Protein AF-A0A7S2GYP9-F1 (afdb_monomer_lite)

Structure (mmCIF, N/CA/C/O backbone):
data_AF-A0A7S2GYP9-F1
#
_entry.id   AF-A0A7S2GYP9-F1
#
loop_
_atom_site.group_PDB
_atom_site.id
_atom_site.type_symbol
_atom_site.label_atom_id
_atom_site.label_alt_id
_atom_site.label_comp_id
_atom_site.label_asym_id
_atom_site.label_entity_id
_atom_site.label_seq_id
_atom_site.pdbx_PDB_ins_code
_atom_site.Cartn_x
_atom_site.Cartn_y
_atom_site.Cartn_z
_atom_site.occupancy
_atom_site.B_iso_or_equiv
_atom_site.auth_seq_id
_atom_site.auth_comp_id
_atom_site.auth_asym_id
_atom_site.auth_atom_id
_atom_site.pdbx_PDB_model_num
ATOM 1 N N . THR A 1 1 ? -7.518 2.613 -0.119 1.00 50.09 1 THR A N 1
ATOM 2 C CA . THR A 1 1 ? -8.478 3.729 0.003 1.00 50.09 1 THR A CA 1
ATOM 3 C C . THR A 1 1 ? -9.705 3.260 0.750 1.00 50.09 1 THR A C 1
ATOM 5 O O . THR A 1 1 ? -10.282 2.252 0.364 1.00 50.09 1 THR A O 1
ATOM 8 N N . LEU A 1 2 ? -10.066 3.912 1.852 1.00 51.06 2 LEU A N 1
ATOM 9 C CA . LEU A 1 2 ? -11.283 3.599 2.607 1.00 51.06 2 LEU A CA 1
ATOM 10 C C . LEU A 1 2 ? -12.519 4.033 1.807 1.00 51.06 2 LEU A C 1
ATOM 12 O O . LEU A 1 2 ? -12.669 5.208 1.476 1.00 51.06 2 LEU A O 1
ATOM 16 N N . LEU A 1 3 ? -13.430 3.104 1.506 1.00 52.44 3 LEU A N 1
ATOM 17 C CA . LEU A 1 3 ? -14.741 3.470 0.967 1.00 52.44 3 LEU A CA 1
ATOM 18 C C . LEU A 1 3 ? -15.601 3.990 2.122 1.00 52.44 3 LEU A C 1
ATOM 20 O O . LEU A 1 3 ? -16.222 3.229 2.867 1.00 52.44 3 LEU A O 1
ATOM 24 N N . ARG A 1 4 ? -15.606 5.312 2.298 1.00 53.34 4 ARG A N 1
ATOM 25 C CA . ARG A 1 4 ? -16.465 5.989 3.268 1.00 53.34 4 ARG A CA 1
ATOM 26 C C . ARG A 1 4 ? -17.870 6.117 2.677 1.00 53.34 4 ARG A C 1
ATOM 28 O O . ARG A 1 4 ? -18.078 6.821 1.694 1.00 53.34 4 ARG A O 1
ATOM 35 N N . ARG A 1 5 ? -18.849 5.433 3.272 1.00 46.84 5 ARG A N 1
ATOM 36 C CA . ARG A 1 5 ? -20.265 5.617 2.931 1.00 46.84 5 ARG A CA 1
ATOM 37 C C . ARG A 1 5 ? -20.735 6.927 3.579 1.00 46.84 5 ARG A C 1
ATOM 39 O O . ARG A 1 5 ? -20.653 7.073 4.795 1.00 46.84 5 ARG A O 1
ATOM 46 N N . ASN A 1 6 ? -21.175 7.896 2.777 1.00 40.41 6 ASN A N 1
ATOM 47 C CA . ASN A 1 6 ? -21.751 9.143 3.284 1.00 40.41 6 ASN A CA 1
ATOM 48 C C . ASN A 1 6 ? -23.120 8.850 3.920 1.00 40.41 6 ASN A C 1
ATOM 50 O O . ASN A 1 6 ? -24.067 8.526 3.209 1.00 40.41 6 ASN A O 1
ATOM 54 N N . GLY A 1 7 ? -23.212 8.945 5.249 1.00 38.28 7 GLY A N 1
ATOM 55 C CA . GLY A 1 7 ? -24.475 8.896 5.993 1.00 38.28 7 GLY A CA 1
ATOM 56 C C . GLY A 1 7 ? -24.362 8.190 7.347 1.00 38.28 7 GLY A C 1
ATOM 57 O O . GLY A 1 7 ? -24.370 6.967 7.397 1.00 38.28 7 GLY A O 1
ATOM 58 N N . GLY A 1 8 ? -24.307 8.975 8.430 1.00 40.41 8 GLY A N 1
ATOM 59 C CA . GLY A 1 8 ? -24.606 8.541 9.802 1.00 40.41 8 GLY A CA 1
ATOM 60 C C . GLY A 1 8 ? -23.506 7.779 10.555 1.00 40.41 8 GLY A C 1
ATOM 61 O O . GLY A 1 8 ? -23.376 6.570 10.424 1.00 40.41 8 GLY A O 1
ATOM 62 N N . GLY A 1 9 ? -22.769 8.485 11.420 1.00 41.69 9 GLY A N 1
ATOM 63 C CA . GLY A 1 9 ? -22.236 7.971 12.697 1.00 41.69 9 GLY A CA 1
ATOM 64 C C . GLY A 1 9 ? -21.221 6.816 12.724 1.00 41.69 9 GLY A C 1
ATOM 65 O O . GLY A 1 9 ? -20.784 6.456 13.811 1.00 41.69 9 GLY A O 1
ATOM 66 N N . GLY A 1 10 ? -20.815 6.232 11.596 1.00 42.19 10 GLY A N 1
ATOM 67 C CA . GLY A 1 10 ? -19.829 5.148 11.567 1.00 42.19 10 GLY A CA 1
ATOM 68 C C . GLY A 1 10 ? -18.789 5.364 10.478 1.00 42.19 10 GLY A C 1
ATOM 69 O O . GLY A 1 10 ? -19.139 5.453 9.302 1.00 42.19 10 GLY A O 1
ATOM 70 N N . GLY A 1 11 ? -17.510 5.436 10.854 1.00 55.75 11 GLY A N 1
ATOM 71 C CA . GLY A 1 11 ? -16.396 5.397 9.904 1.00 55.75 11 GLY A CA 1
ATOM 72 C C . GLY A 1 11 ? -16.516 4.206 8.944 1.00 55.75 11 GLY A C 1
ATOM 73 O O . GLY A 1 11 ? -17.102 3.173 9.284 1.00 55.75 11 GLY A O 1
ATOM 74 N N . GLY A 1 12 ? -16.004 4.360 7.717 1.00 65.94 12 GLY A N 1
ATOM 75 C CA . GLY A 1 12 ? -16.071 3.315 6.693 1.00 65.94 12 GLY A CA 1
ATOM 76 C C . GLY A 1 12 ? -15.514 1.992 7.224 1.00 65.94 12 GLY A C 1
ATOM 77 O O . GLY A 1 12 ? -14.367 1.927 7.645 1.00 65.94 12 GLY A O 1
ATOM 78 N N . ARG A 1 13 ? -16.327 0.929 7.218 1.00 81.81 13 ARG A N 1
ATOM 79 C CA . ARG A 1 13 ? -15.943 -0.413 7.708 1.00 81.81 13 ARG A CA 1
ATOM 80 C C . ARG A 1 13 ? -15.234 -1.264 6.647 1.00 81.81 13 ARG A C 1
ATOM 82 O O . ARG A 1 13 ? -15.089 -2.468 6.823 1.00 81.81 13 ARG A O 1
ATOM 89 N N . VAL A 1 14 ? -14.849 -0.656 5.527 1.00 90.06 14 VAL A N 1
ATOM 90 C CA . VAL A 1 14 ? -14.274 -1.339 4.365 1.00 90.06 14 VAL A CA 1
ATOM 91 C C . VAL A 1 14 ? -12.908 -0.745 4.061 1.00 90.06 14 VAL A C 1
ATOM 93 O O . VAL A 1 14 ? -12.792 0.450 3.790 1.00 90.06 14 VAL A O 1
ATOM 96 N N . PHE A 1 15 ? -11.892 -1.602 4.054 1.00 92.75 15 PHE A N 1
ATOM 97 C CA . PHE A 1 15 ? -10.504 -1.244 3.791 1.00 92.75 15 PHE A CA 1
ATOM 98 C C . PHE A 1 15 ? -10.043 -1.917 2.499 1.00 92.75 15 PHE A C 1
ATOM 100 O O . PHE A 1 15 ? -10.291 -3.102 2.291 1.00 92.75 15 PHE A O 1
ATOM 107 N N . LEU A 1 16 ? -9.363 -1.158 1.640 1.00 94.62 16 LEU A N 1
ATOM 108 C CA . LEU A 1 16 ? -8.706 -1.682 0.442 1.00 94.62 16 LEU A CA 1
ATOM 109 C C . LEU A 1 16 ? -7.201 -1.795 0.698 1.00 94.62 16 LEU A C 1
ATOM 111 O O . LEU A 1 16 ? -6.611 -0.858 1.246 1.00 94.62 16 LEU A O 1
ATOM 115 N N . ALA A 1 17 ? -6.598 -2.895 0.254 1.00 95.81 17 ALA A N 1
ATOM 116 C CA . ALA A 1 17 ? -5.170 -3.202 0.352 1.00 95.81 17 ALA A CA 1
ATOM 117 C C . ALA A 1 17 ? -4.678 -3.874 -0.942 1.00 95.81 17 ALA A C 1
ATOM 119 O O . ALA A 1 17 ? -5.483 -4.459 -1.673 1.00 95.81 17 ALA A O 1
ATOM 120 N N . GLY A 1 18 ? -3.371 -3.798 -1.216 1.00 95.56 18 GLY A N 1
ATOM 121 C CA . GLY A 1 18 ? -2.775 -4.403 -2.415 1.00 95.56 18 GLY A CA 1
ATOM 122 C C . GLY A 1 18 ? -3.335 -3.821 -3.717 1.00 95.56 18 GLY A C 1
ATOM 123 O O . GLY A 1 18 ? -3.672 -2.639 -3.767 1.00 95.56 18 GLY A O 1
ATOM 124 N N . ASP A 1 19 ? -3.501 -4.662 -4.740 1.00 95.12 19 ASP A N 1
ATOM 125 C CA . ASP A 1 19 ? -3.934 -4.250 -6.088 1.00 95.12 19 ASP A CA 1
ATOM 126 C C . ASP A 1 19 ? -5.296 -3.536 -6.127 1.00 95.12 19 ASP A C 1
ATOM 128 O O . ASP A 1 19 ? -5.566 -2.720 -7.011 1.00 95.12 19 ASP A O 1
ATOM 132 N N . ALA A 1 20 ? -6.159 -3.801 -5.140 1.00 94.50 20 ALA A N 1
ATOM 133 C CA .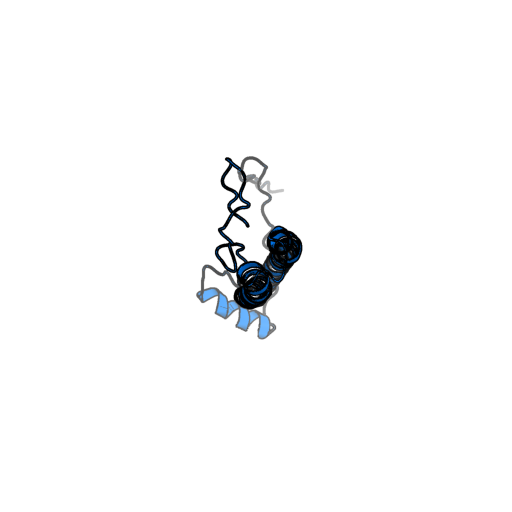 ALA A 1 20 ? -7.431 -3.101 -4.986 1.00 94.50 20 ALA A CA 1
ATOM 134 C C . ALA A 1 20 ? -7.258 -1.638 -4.532 1.00 94.50 20 ALA A C 1
ATOM 136 O O . ALA A 1 20 ? -8.166 -0.824 -4.693 1.00 94.50 20 ALA A O 1
ATOM 137 N N . ALA A 1 21 ? -6.117 -1.300 -3.928 1.00 93.44 21 ALA A N 1
ATOM 138 C CA . ALA A 1 21 ? -5.801 0.033 -3.430 1.00 93.44 21 ALA A CA 1
ATOM 139 C C . ALA A 1 21 ? -4.824 0.802 -4.329 1.00 93.44 21 ALA A C 1
ATOM 141 O O . ALA A 1 21 ? -4.902 2.029 -4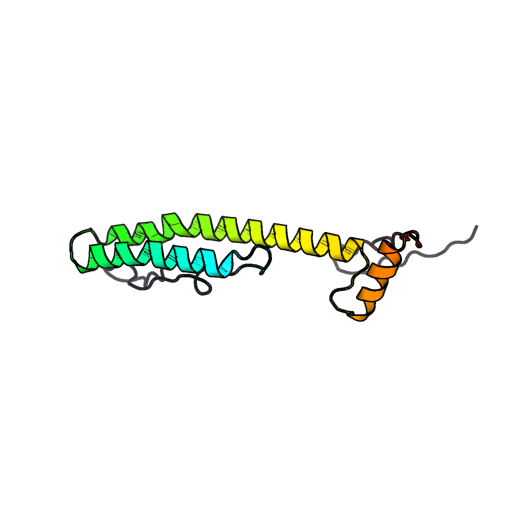.380 1.00 93.44 21 ALA A O 1
ATOM 142 N N . HIS A 1 22 ? -3.909 0.116 -5.014 1.00 93.44 22 HIS A N 1
ATOM 143 C CA . HIS A 1 22 ? -2.869 0.725 -5.845 1.00 93.44 22 HIS A CA 1
ATOM 144 C C . HIS A 1 22 ? -2.388 -0.256 -6.915 1.00 93.44 22 HIS A C 1
ATOM 146 O O . HIS A 1 22 ? -2.482 -1.460 -6.744 1.00 93.44 22 HIS A O 1
ATOM 152 N N . ARG A 1 23 ? -1.899 0.252 -8.050 1.00 92.06 23 ARG A N 1
ATOM 153 C CA . ARG A 1 23 ? -1.361 -0.572 -9.143 1.00 92.06 23 ARG A CA 1
ATOM 154 C C . ARG A 1 23 ? -0.060 0.031 -9.638 1.00 92.06 23 ARG A C 1
ATOM 156 O O . ARG A 1 23 ? 0.026 1.248 -9.795 1.00 92.06 23 ARG A O 1
ATOM 163 N N . PHE A 1 24 ? 0.916 -0.821 -9.929 1.00 89.38 24 PHE A N 1
ATOM 164 C CA . PHE A 1 24 ? 2.246 -0.406 -10.366 1.00 89.38 24 PHE A CA 1
ATOM 165 C C . PHE A 1 24 ? 2.644 -1.107 -11.669 1.00 89.38 24 PHE A C 1
ATOM 167 O O . PHE A 1 24 ? 2.243 -2.251 -11.896 1.00 89.38 24 PHE A O 1
ATOM 174 N N . PRO A 1 25 ? 3.495 -0.483 -12.498 1.00 86.62 25 PRO A N 1
ATOM 175 C CA . PRO A 1 25 ? 4.328 -1.221 -13.441 1.00 86.62 25 PRO A CA 1
ATOM 176 C C . PRO A 1 25 ? 5.152 -2.303 -12.711 1.00 86.62 25 PRO A C 1
ATOM 178 O O . PRO A 1 25 ? 5.559 -2.088 -11.569 1.00 86.62 25 PRO A O 1
ATOM 181 N N . PRO A 1 26 ? 5.453 -3.455 -13.340 1.00 82.44 26 PRO A N 1
ATOM 182 C CA . PRO A 1 26 ? 6.128 -4.571 -12.665 1.00 82.44 26 PRO A CA 1
ATOM 183 C C . PRO A 1 26 ? 7.599 -4.283 -12.303 1.00 82.44 26 PRO A C 1
ATOM 185 O O . PRO A 1 26 ? 8.211 -5.026 -11.532 1.00 82.44 26 PRO A O 1
ATOM 188 N N . ALA A 1 27 ? 8.184 -3.211 -12.850 1.00 84.06 27 ALA A N 1
ATOM 189 C CA . ALA A 1 27 ? 9.589 -2.868 -12.674 1.00 84.06 27 ALA A CA 1
ATOM 190 C C . ALA A 1 27 ? 9.913 -2.487 -11.216 1.00 84.06 27 ALA A C 1
ATOM 192 O O . ALA A 1 27 ? 9.519 -1.431 -10.724 1.00 84.06 27 ALA A O 1
ATOM 193 N N . GLY A 1 28 ? 10.680 -3.346 -10.537 1.00 80.25 28 GLY A N 1
ATOM 194 C CA . GLY A 1 28 ? 11.112 -3.158 -9.146 1.00 80.25 28 GLY A CA 1
ATOM 195 C C . GLY A 1 28 ? 10.418 -4.064 -8.123 1.00 80.25 28 GLY A C 1
ATOM 196 O O . GLY A 1 28 ? 10.767 -4.007 -6.949 1.00 80.25 28 GLY A O 1
ATOM 197 N N . GLY A 1 29 ? 9.461 -4.910 -8.533 1.00 87.62 29 GLY A N 1
ATOM 198 C CA . GLY A 1 29 ? 8.868 -5.923 -7.645 1.00 87.62 29 GLY A CA 1
ATOM 199 C C . GLY A 1 29 ? 8.096 -5.347 -6.448 1.00 87.62 29 GLY A C 1
ATOM 200 O O . GLY A 1 29 ? 8.011 -5.979 -5.395 1.00 87.62 29 GLY A O 1
ATOM 201 N N . LEU A 1 30 ? 7.549 -4.134 -6.580 1.00 91.50 30 LEU A N 1
ATOM 202 C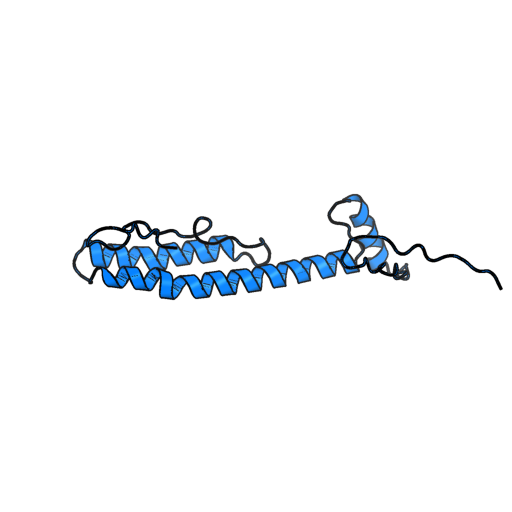 CA . LEU A 1 30 ? 6.954 -3.399 -5.459 1.00 91.50 30 LEU A CA 1
ATOM 203 C C . LEU A 1 30 ? 5.496 -3.790 -5.163 1.00 91.50 30 LEU A C 1
ATOM 205 O O . LEU A 1 30 ? 5.052 -3.598 -4.034 1.00 91.50 30 LEU A O 1
ATOM 209 N N . GLY A 1 31 ? 4.770 -4.392 -6.114 1.00 91.75 31 GLY A N 1
ATOM 210 C CA . GLY A 1 31 ? 3.354 -4.791 -5.977 1.00 91.75 31 GLY A CA 1
ATOM 211 C C . GLY A 1 31 ? 3.064 -5.657 -4.758 1.00 91.75 31 GLY A C 1
ATOM 212 O O . GLY A 1 31 ? 2.491 -5.194 -3.769 1.00 91.75 31 GLY A O 1
ATOM 213 N N . MET A 1 32 ? 3.524 -6.909 -4.810 1.00 94.19 32 MET A N 1
ATOM 214 C CA . MET A 1 32 ? 3.294 -7.896 -3.753 1.00 94.19 32 MET A CA 1
ATOM 215 C C . MET A 1 32 ? 3.819 -7.419 -2.393 1.00 94.19 32 MET A C 1
ATOM 217 O O . MET A 1 32 ? 3.120 -7.523 -1.387 1.00 94.19 32 MET A O 1
ATOM 221 N N . ASN A 1 33 ? 5.021 -6.836 -2.365 1.00 94.94 33 ASN A N 1
ATOM 222 C CA . ASN A 1 33 ? 5.639 -6.347 -1.133 1.00 94.94 33 ASN A CA 1
ATOM 223 C C . ASN A 1 33 ? 4.821 -5.223 -0.482 1.00 94.94 33 ASN A C 1
ATOM 225 O O . ASN A 1 33 ? 4.620 -5.232 0.733 1.00 94.94 33 ASN A O 1
ATOM 229 N N . THR A 1 34 ? 4.301 -4.282 -1.277 1.00 96.69 34 THR A N 1
ATOM 230 C CA . THR A 1 34 ? 3.442 -3.205 -0.760 1.00 96.69 34 THR A CA 1
ATOM 231 C C . THR A 1 34 ? 2.130 -3.770 -0.223 1.00 96.69 34 THR A C 1
ATOM 233 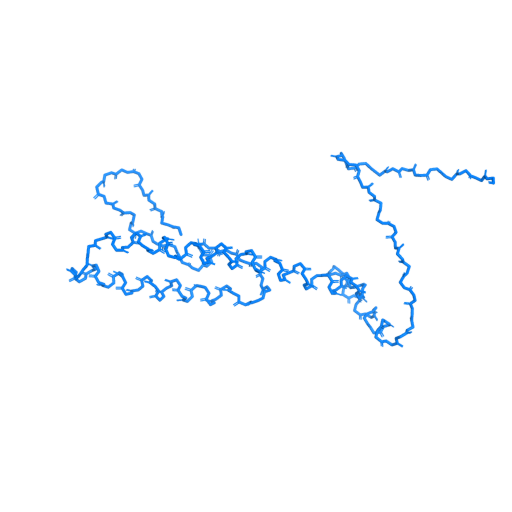O O . THR A 1 34 ? 1.717 -3.392 0.870 1.00 96.69 34 THR A O 1
ATOM 236 N N . GLY A 1 35 ? 1.514 -4.722 -0.934 1.00 96.25 35 GLY A N 1
ATOM 237 C CA . GLY A 1 35 ? 0.282 -5.378 -0.489 1.00 96.25 35 GLY A CA 1
ATOM 238 C C . GLY A 1 35 ? 0.437 -6.155 0.825 1.00 96.25 35 GLY A C 1
ATOM 239 O O . GLY A 1 35 ? -0.406 -6.030 1.712 1.00 96.25 35 GLY A O 1
ATOM 240 N N . ILE A 1 36 ? 1.536 -6.899 1.003 1.00 98.00 36 ILE A N 1
ATOM 241 C CA . ILE A 1 36 ? 1.837 -7.600 2.266 1.00 98.00 36 ILE A CA 1
ATOM 242 C C . ILE A 1 36 ? 1.975 -6.598 3.418 1.00 98.00 36 ILE A C 1
ATOM 244 O O . ILE A 1 36 ? 1.422 -6.808 4.498 1.00 98.00 36 ILE A O 1
ATOM 248 N N . GLN A 1 37 ? 2.676 -5.486 3.194 1.00 98.19 37 GLN A N 1
ATOM 249 C CA . GLN A 1 37 ? 2.839 -4.445 4.208 1.00 98.19 37 GLN A CA 1
ATOM 250 C C . GLN A 1 37 ? 1.523 -3.732 4.546 1.00 98.19 37 GLN A C 1
ATOM 252 O O . GLN A 1 37 ? 1.318 -3.365 5.703 1.00 98.19 37 GLN A O 1
ATOM 257 N N . ASP A 1 38 ? 0.624 -3.552 3.575 1.00 98.19 38 ASP A N 1
ATOM 258 C CA . ASP A 1 38 ? -0.717 -3.020 3.830 1.00 98.19 38 ASP A CA 1
ATOM 259 C C . ASP A 1 38 ? -1.503 -3.946 4.761 1.00 98.19 38 ASP A C 1
ATOM 261 O O . ASP A 1 38 ? -2.032 -3.496 5.778 1.00 98.19 38 ASP A O 1
ATOM 265 N N . ALA A 1 39 ? -1.529 -5.247 4.448 1.00 98.12 39 ALA A N 1
ATOM 266 C CA . ALA A 1 39 ? -2.205 -6.250 5.264 1.00 98.12 39 ALA A CA 1
ATOM 267 C C . ALA A 1 39 ? -1.608 -6.316 6.676 1.00 98.12 39 ALA A C 1
ATOM 269 O O . ALA A 1 39 ? -2.345 -6.302 7.661 1.00 98.12 39 ALA A O 1
ATOM 270 N N . HIS A 1 40 ? -0.278 -6.313 6.783 1.00 98.50 40 HIS A N 1
ATOM 271 C CA . HIS A 1 40 ? 0.422 -6.314 8.063 1.00 98.50 40 HIS A CA 1
ATOM 272 C C . HIS A 1 40 ? 0.099 -5.064 8.901 1.00 98.50 40 HIS A C 1
ATOM 274 O O . HIS A 1 40 ? -0.176 -5.181 10.093 1.00 98.50 40 HIS A O 1
ATOM 280 N N . ASN A 1 41 ? 0.080 -3.871 8.292 1.00 98.44 41 ASN A N 1
ATOM 281 C CA . ASN A 1 41 ? -0.275 -2.626 8.981 1.00 98.44 41 ASN A CA 1
ATOM 282 C C . ASN A 1 41 ? -1.732 -2.629 9.469 1.00 98.44 41 ASN A C 1
ATOM 284 O O . ASN A 1 41 ? -2.010 -2.149 10.565 1.00 98.44 41 ASN A O 1
ATOM 288 N N . LEU A 1 42 ? -2.655 -3.170 8.673 1.00 97.50 42 LEU A N 1
ATOM 289 C CA . LEU A 1 42 ? -4.078 -3.158 8.989 1.00 97.50 42 LEU A CA 1
ATOM 290 C C . LEU A 1 42 ? -4.473 -4.227 10.023 1.00 97.50 42 LEU A C 1
ATOM 292 O O . LEU A 1 42 ? -5.311 -3.958 10.884 1.00 97.50 42 LEU A O 1
ATOM 296 N N . ALA A 1 43 ? -3.874 -5.422 9.962 1.00 98.19 43 ALA A N 1
ATOM 297 C CA . ALA A 1 43 ? -4.278 -6.578 10.764 1.00 98.19 43 ALA A CA 1
ATOM 298 C C . ALA A 1 43 ? -4.251 -6.302 12.275 1.00 98.19 43 ALA A C 1
ATOM 300 O O . ALA A 1 43 ? -5.228 -6.576 12.973 1.00 98.19 43 ALA A O 1
ATOM 301 N N . TRP A 1 44 ? -3.165 -5.714 12.783 1.00 98.44 44 TRP A N 1
ATOM 302 C CA . TRP A 1 44 ? -3.043 -5.433 14.216 1.00 98.44 44 TRP A CA 1
ATOM 303 C C . TRP A 1 44 ? -3.978 -4.305 14.673 1.00 98.44 44 TRP A C 1
ATOM 305 O O . TRP A 1 44 ? -4.505 -4.358 15.781 1.00 98.44 44 TRP A O 1
ATOM 315 N N . LYS A 1 45 ? -4.238 -3.303 13.820 1.00 97.81 45 LYS A N 1
ATOM 316 C CA . LYS A 1 45 ? -5.158 -2.200 14.141 1.00 97.81 45 LYS A CA 1
ATOM 317 C C . LYS A 1 45 ? -6.593 -2.698 14.243 1.00 97.81 45 LYS A C 1
ATOM 319 O O . LYS A 1 45 ? -7.307 -2.333 15.174 1.00 97.81 45 LYS A O 1
ATOM 324 N N . LEU A 1 46 ? -7.001 -3.558 13.306 1.00 96.81 46 LEU A N 1
ATOM 325 C CA . LEU A 1 46 ? -8.307 -4.214 13.344 1.00 96.81 46 LEU A CA 1
ATOM 326 C C . LEU A 1 46 ? -8.464 -5.034 14.617 1.00 96.81 46 LEU A C 1
ATOM 328 O O . LEU A 1 46 ? -9.469 -4.900 15.306 1.00 96.81 46 LEU A O 1
ATOM 332 N N . GLU A 1 47 ? -7.465 -5.844 14.955 1.00 98.06 47 GLU A N 1
ATOM 333 C CA . GLU A 1 47 ? -7.487 -6.647 16.172 1.00 98.06 47 GLU A CA 1
ATOM 334 C C . GLU A 1 47 ? -7.616 -5.772 17.432 1.00 98.06 47 GLU A C 1
ATOM 336 O O . GLU A 1 47 ? -8.477 -6.040 18.273 1.00 98.06 47 GLU A O 1
ATOM 341 N N . ALA A 1 48 ? -6.833 -4.695 17.537 1.00 97.88 48 ALA A N 1
ATOM 342 C CA . ALA A 1 48 ? -6.859 -3.802 18.691 1.00 97.88 48 ALA A CA 1
ATOM 343 C C . ALA A 1 48 ? -8.233 -3.138 18.876 1.00 97.88 48 ALA A C 1
ATOM 345 O O . ALA A 1 48 ? -8.738 -3.066 19.998 1.00 97.88 48 ALA A O 1
ATOM 346 N N . VAL A 1 49 ? -8.868 -2.708 17.781 1.00 96.31 49 VAL A N 1
ATOM 347 C CA . VAL A 1 49 ? -10.210 -2.109 17.808 1.00 96.31 49 VAL A CA 1
ATOM 348 C C . VAL A 1 49 ? -11.291 -3.149 18.105 1.00 96.31 49 VAL A C 1
ATOM 350 O O . VAL A 1 49 ? -12.152 -2.906 18.948 1.00 96.31 49 VAL A O 1
ATOM 353 N N . LEU A 1 50 ? -11.241 -4.329 17.480 1.00 96.00 50 LEU A N 1
ATOM 354 C CA . LEU A 1 50 ? -12.225 -5.397 17.699 1.00 96.00 50 LEU A CA 1
ATOM 355 C C . LEU A 1 50 ? -12.207 -5.932 19.137 1.00 96.00 50 LEU A C 1
ATOM 357 O O . LEU A 1 50 ? -13.252 -6.319 19.653 1.00 96.00 50 LEU A O 1
ATOM 361 N N . ARG A 1 51 ? -11.044 -5.924 19.801 1.00 97.75 51 ARG A N 1
ATOM 362 C CA . ARG A 1 51 ? -10.918 -6.281 21.223 1.00 97.75 51 ARG A CA 1
ATOM 363 C C . ARG A 1 51 ? -11.199 -5.123 22.187 1.00 97.75 51 ARG A C 1
ATOM 365 O O . ARG A 1 51 ? -11.032 -5.298 23.389 1.00 97.75 51 ARG A O 1
ATOM 372 N N . GLY A 1 52 ? -11.573 -3.942 21.691 1.00 96.81 52 GLY A N 1
ATOM 373 C CA . GLY A 1 52 ? -11.810 -2.759 22.525 1.00 96.81 52 GLY A CA 1
ATOM 374 C C . GLY A 1 52 ? -10.551 -2.203 23.202 1.00 96.81 52 GLY A C 1
ATOM 375 O O . GLY A 1 52 ? -10.654 -1.454 24.167 1.00 96.81 52 GLY A O 1
ATOM 376 N N . ARG A 1 53 ? -9.354 -2.561 22.714 1.00 98.06 53 ARG A N 1
ATOM 377 C CA . ARG A 1 53 ? -8.057 -2.101 23.245 1.00 98.06 53 ARG A CA 1
ATOM 378 C C . ARG A 1 53 ? -7.602 -0.775 22.635 1.00 98.06 53 ARG A C 1
ATOM 380 O O . ARG A 1 53 ? -6.608 -0.203 23.073 1.00 98.06 53 ARG A O 1
ATOM 387 N N . SER A 1 54 ? -8.275 -0.298 21.592 1.00 97.06 54 SER A N 1
ATOM 388 C CA . SER A 1 54 ? -7.962 0.959 20.910 1.00 97.06 54 SER A CA 1
ATOM 389 C C . SER A 1 54 ? -9.219 1.595 20.310 1.00 97.06 54 SER A C 1
ATOM 391 O O . SER A 1 54 ? -10.155 0.869 19.965 1.00 97.06 54 SER A O 1
ATOM 393 N N . PRO A 1 55 ? -9.261 2.935 20.176 1.00 93.94 55 PRO A N 1
ATOM 394 C CA . PRO A 1 55 ? -10.383 3.632 19.554 1.00 93.94 55 PRO A CA 1
ATOM 395 C C . PRO A 1 55 ? -10.473 3.327 18.054 1.00 93.94 55 PRO A C 1
ATOM 397 O O . PRO A 1 55 ? -9.462 3.054 17.406 1.00 93.94 55 PRO A O 1
ATOM 400 N N . VAL A 1 56 ? -11.681 3.427 17.488 1.00 91.44 56 VAL A N 1
ATOM 401 C CA . VAL A 1 56 ? -11.939 3.192 16.051 1.00 91.44 56 VAL A CA 1
ATOM 402 C C . VAL A 1 56 ? -11.092 4.107 15.159 1.00 91.44 56 VAL A C 1
ATOM 404 O O . VAL A 1 56 ? -10.656 3.673 14.095 1.00 91.44 56 VAL A O 1
ATOM 407 N N . ASP A 1 57 ? -10.775 5.317 15.624 1.00 91.94 57 ASP A N 1
ATOM 408 C CA . ASP A 1 57 ? -9.945 6.305 14.923 1.00 91.94 57 ASP A CA 1
ATOM 409 C C . ASP A 1 57 ? -8.522 5.796 14.624 1.00 91.94 57 ASP A C 1
ATOM 411 O O . ASP A 1 57 ? -7.868 6.275 13.696 1.00 91.94 57 ASP A O 1
ATOM 415 N N . LEU A 1 58 ? -8.043 4.763 15.338 1.00 94.94 58 LEU A N 1
ATOM 416 C CA . LEU A 1 58 ? -6.797 4.069 14.991 1.00 94.94 58 LEU A CA 1
ATOM 417 C C . LEU A 1 58 ? -6.839 3.521 13.553 1.00 94.94 58 LEU A C 1
ATOM 419 O O . LEU A 1 58 ? -5.826 3.493 12.857 1.00 94.94 58 LEU A O 1
ATOM 423 N N . LEU A 1 59 ? -8.009 3.102 13.075 1.00 94.50 59 LEU A N 1
ATOM 424 C CA . LEU A 1 59 ? -8.161 2.589 11.716 1.00 94.50 59 LEU A CA 1
ATOM 425 C C . LEU A 1 59 ? -8.034 3.687 10.656 1.00 94.50 59 LEU A C 1
ATOM 427 O O . LEU A 1 59 ? -7.642 3.394 9.528 1.00 94.50 59 LEU A O 1
ATOM 431 N N . GLU A 1 60 ? -8.281 4.952 11.000 1.00 91.81 60 GLU A N 1
ATOM 432 C CA . GLU A 1 60 ? -8.067 6.074 10.081 1.00 91.81 60 GLU A CA 1
ATOM 433 C C . GLU A 1 60 ? -6.578 6.299 9.796 1.00 91.81 60 GLU A C 1
ATOM 435 O O . GLU A 1 60 ? -6.207 6.839 8.749 1.00 91.81 60 GLU A O 1
ATOM 440 N N . THR A 1 61 ? -5.694 5.847 10.693 1.00 95.50 61 THR A N 1
ATOM 441 C CA . THR A 1 61 ? -4.252 5.992 10.482 1.00 95.50 61 THR A CA 1
ATOM 442 C C . THR A 1 61 ? -3.733 5.069 9.383 1.00 95.50 61 THR A C 1
ATOM 444 O O . THR A 1 61 ? -2.711 5.381 8.781 1.00 95.50 61 THR A O 1
ATOM 447 N N . TYR A 1 62 ? -4.437 3.976 9.059 1.00 96.31 62 TYR A N 1
ATOM 448 C CA . TYR A 1 62 ? -4.060 3.073 7.967 1.00 96.31 62 TYR A CA 1
ATOM 449 C C . TYR A 1 62 ? -3.873 3.820 6.642 1.00 96.31 62 TYR A C 1
ATOM 451 O O . TYR A 1 62 ? -2.810 3.726 6.033 1.00 96.31 62 TYR A O 1
ATOM 459 N N . GLU A 1 63 ? -4.865 4.602 6.205 1.00 93.88 63 GLU A N 1
ATOM 460 C CA . GLU A 1 63 ? -4.740 5.330 4.939 1.00 93.88 63 GLU A CA 1
ATOM 461 C C . GLU A 1 63 ? -3.661 6.413 5.027 1.00 93.88 63 GLU A C 1
ATOM 463 O O . GLU A 1 63 ? -2.856 6.545 4.107 1.00 93.88 63 GLU A O 1
ATOM 468 N N . ARG A 1 64 ? -3.597 7.141 6.149 1.00 95.44 64 ARG A N 1
ATOM 469 C CA . ARG A 1 64 ? -2.599 8.198 6.364 1.00 95.44 64 ARG A CA 1
ATOM 470 C C . ARG A 1 64 ? -1.164 7.673 6.296 1.00 95.44 64 ARG A C 1
ATOM 472 O O . ARG A 1 64 ? -0.294 8.361 5.777 1.00 95.44 64 ARG A O 1
ATOM 479 N N . GLU A 1 65 ? -0.926 6.466 6.796 1.00 97.69 65 GLU A N 1
ATOM 480 C CA . GLU A 1 65 ? 0.390 5.826 6.788 1.00 97.69 65 GLU A CA 1
ATOM 481 C C . GLU A 1 65 ? 0.701 5.139 5.452 1.00 97.69 65 GLU A C 1
ATOM 483 O O . GLU A 1 65 ? 1.830 5.209 4.973 1.00 97.69 65 GLU A O 1
ATOM 488 N N . ARG A 1 66 ? -0.275 4.458 4.837 1.00 97.94 66 ARG A N 1
ATOM 489 C CA . ARG A 1 66 ? -0.022 3.577 3.681 1.00 97.94 66 ARG A CA 1
ATOM 490 C C . ARG A 1 66 ? -0.183 4.254 2.327 1.00 97.94 66 ARG A C 1
ATOM 492 O O . ARG A 1 66 ? 0.486 3.862 1.372 1.00 97.94 66 ARG A O 1
ATOM 499 N N . ARG A 1 67 ? -1.011 5.296 2.222 1.00 96.00 67 ARG A N 1
ATOM 500 C CA . ARG A 1 67 ? -1.204 6.025 0.960 1.00 96.00 67 ARG A CA 1
ATOM 501 C C . ARG A 1 67 ? 0.076 6.707 0.457 1.00 96.00 67 ARG A C 1
ATOM 503 O O . ARG A 1 67 ? 0.349 6.554 -0.732 1.00 96.00 67 ARG A O 1
ATOM 510 N N . PRO A 1 68 ? 0.877 7.407 1.289 1.00 97.50 68 PRO A N 1
ATOM 511 C CA . PRO A 1 68 ? 2.132 7.997 0.823 1.00 97.50 68 PRO A CA 1
ATOM 512 C C . PRO A 1 68 ? 3.094 6.946 0.257 1.00 97.50 68 PRO A C 1
ATOM 514 O O . PRO A 1 68 ? 3.618 7.139 -0.833 1.00 97.50 68 PRO A O 1
ATOM 517 N N . VAL A 1 69 ? 3.223 5.792 0.924 1.00 97.25 69 VAL A N 1
ATOM 518 C CA . VAL A 1 69 ? 4.072 4.674 0.471 1.00 97.25 69 VAL A CA 1
ATOM 519 C C . VAL A 1 69 ? 3.625 4.148 -0.895 1.00 97.25 69 VAL A C 1
ATOM 521 O O . VAL A 1 69 ? 4.447 3.947 -1.786 1.00 97.25 69 VAL A O 1
ATOM 524 N N . ALA A 1 70 ? 2.317 3.958 -1.095 1.00 96.00 70 ALA A N 1
ATOM 525 C CA . ALA A 1 70 ? 1.779 3.512 -2.379 1.00 96.00 70 ALA A CA 1
ATOM 526 C C . ALA A 1 70 ? 2.051 4.521 -3.511 1.00 96.00 70 ALA A C 1
ATOM 528 O O . ALA A 1 70 ? 2.401 4.124 -4.624 1.00 96.00 70 ALA A O 1
ATOM 529 N N . VAL A 1 71 ? 1.929 5.825 -3.239 1.00 95.88 71 VAL A N 1
ATOM 530 C CA . VAL A 1 71 ? 2.247 6.882 -4.215 1.00 95.88 71 VAL A CA 1
ATOM 531 C C . VAL A 1 71 ? 3.732 6.861 -4.571 1.00 95.88 71 VAL A C 1
ATOM 533 O O . VAL A 1 71 ? 4.080 6.862 -5.751 1.00 95.88 71 VAL A O 1
ATOM 536 N N . GLU A 1 72 ? 4.607 6.779 -3.573 1.00 96.25 72 GLU A N 1
ATOM 537 C CA . GLU A 1 72 ? 6.057 6.764 -3.779 1.00 96.25 72 GLU A CA 1
ATOM 538 C C . GLU A 1 72 ? 6.502 5.535 -4.582 1.00 96.25 72 GLU A C 1
ATOM 540 O O . GLU A 1 72 ? 7.230 5.660 -5.570 1.00 96.25 72 GLU A O 1
ATOM 545 N N . ASN A 1 73 ? 5.966 4.358 -4.248 1.00 96.00 73 ASN A N 1
ATOM 546 C CA . ASN A 1 73 ? 6.220 3.124 -4.988 1.00 96.00 73 ASN A CA 1
ATOM 547 C C . ASN A 1 73 ? 5.687 3.186 -6.423 1.00 96.00 73 ASN A C 1
ATOM 549 O O . ASN A 1 73 ? 6.320 2.635 -7.325 1.00 96.00 73 ASN A O 1
ATOM 553 N N . THR A 1 74 ? 4.572 3.883 -6.665 1.00 94.38 74 THR A N 1
ATOM 554 C CA . THR A 1 74 ? 4.052 4.109 -8.024 1.00 94.38 74 THR A CA 1
ATOM 555 C C . THR A 1 74 ? 5.034 4.929 -8.852 1.00 94.38 74 THR A C 1
ATOM 557 O O . THR A 1 74 ? 5.395 4.525 -9.958 1.00 94.38 74 THR A O 1
ATOM 560 N N . ILE A 1 75 ? 5.508 6.052 -8.306 1.00 95.19 75 ILE A N 1
ATOM 561 C CA . ILE A 1 75 ? 6.463 6.941 -8.982 1.00 95.19 75 ILE A CA 1
ATOM 562 C C . ILE A 1 75 ? 7.774 6.200 -9.260 1.00 95.19 75 ILE A C 1
ATOM 564 O O . ILE A 1 75 ? 8.310 6.273 -10.368 1.00 95.19 75 ILE A O 1
ATOM 568 N N . LEU A 1 76 ? 8.280 5.455 -8.275 1.00 95.56 76 LEU A N 1
ATOM 569 C CA . LEU A 1 76 ? 9.503 4.675 -8.424 1.00 95.56 76 LEU A CA 1
ATOM 570 C C . LEU A 1 76 ? 9.349 3.572 -9.477 1.00 95.56 76 LEU A C 1
ATOM 572 O O . LEU A 1 76 ? 10.221 3.426 -10.332 1.00 95.56 76 LEU A O 1
ATOM 576 N N . SER A 1 77 ? 8.237 2.835 -9.457 1.00 94.12 77 SER A N 1
ATOM 577 C CA . SER A 1 77 ? 7.968 1.772 -10.435 1.00 94.12 77 SER A CA 1
ATOM 578 C C . SER A 1 77 ? 7.886 2.320 -11.857 1.00 94.12 77 SER A C 1
ATOM 580 O O . SER A 1 77 ? 8.438 1.718 -12.775 1.00 94.12 77 SER A O 1
ATOM 582 N N . LEU A 1 78 ? 7.250 3.481 -12.047 1.00 93.62 78 LEU A N 1
ATOM 583 C CA . LEU A 1 78 ? 7.169 4.136 -13.352 1.00 93.62 78 LEU A CA 1
ATOM 584 C C . LEU A 1 78 ? 8.554 4.549 -13.857 1.00 93.62 78 LEU A C 1
ATOM 586 O O . LEU A 1 78 ? 8.938 4.191 -14.967 1.00 93.62 78 LEU A O 1
ATOM 590 N N . ARG A 1 79 ? 9.349 5.205 -13.008 1.00 94.00 79 ARG A N 1
ATOM 591 C CA . ARG A 1 79 ? 10.713 5.617 -13.360 1.00 94.00 79 ARG A CA 1
ATOM 592 C C . ARG A 1 79 ? 11.620 4.422 -13.661 1.00 94.00 79 ARG A C 1
ATOM 594 O O . ARG A 1 79 ? 12.457 4.480 -14.558 1.00 94.00 79 ARG A O 1
ATOM 601 N N . ASN A 1 80 ? 11.479 3.333 -12.907 1.00 93.06 80 ASN A N 1
ATOM 602 C CA . ASN A 1 80 ? 12.211 2.097 -13.171 1.00 93.06 80 ASN A CA 1
ATOM 603 C C . ASN A 1 80 ? 11.797 1.494 -14.514 1.00 93.06 80 ASN A C 1
ATOM 605 O O . ASN A 1 80 ? 12.658 1.058 -15.272 1.00 93.06 80 ASN A O 1
ATOM 609 N N . PHE A 1 81 ? 10.503 1.506 -14.826 1.00 91.12 81 PHE A N 1
ATOM 610 C CA . PHE A 1 81 ? 9.988 1.004 -16.093 1.00 91.12 81 PHE A CA 1
ATOM 611 C C . PHE A 1 81 ? 10.517 1.812 -17.288 1.00 91.12 81 PHE A C 1
ATOM 613 O O . PHE A 1 81 ? 11.018 1.221 -18.239 1.00 91.12 81 PHE A O 1
ATOM 620 N N . GLU A 1 82 ? 10.513 3.144 -17.210 1.00 90.56 82 GLU A N 1
ATOM 621 C CA . GLU A 1 82 ? 11.088 4.023 -18.242 1.00 90.56 82 GLU A CA 1
ATOM 622 C C . GLU A 1 82 ? 12.574 3.732 -18.496 1.00 90.56 82 GLU A C 1
ATOM 624 O O . GLU A 1 82 ? 13.005 3.648 -19.644 1.00 90.56 82 GLU A O 1
ATOM 629 N N . ARG A 1 83 ? 13.358 3.504 -17.435 1.00 88.94 83 ARG A N 1
ATOM 630 C CA . ARG A 1 83 ? 14.786 3.155 -17.552 1.00 88.94 83 ARG A CA 1
ATOM 631 C C . ARG A 1 83 ? 15.018 1.776 -18.159 1.00 88.94 83 ARG A C 1
ATOM 633 O O . ARG A 1 83 ? 15.966 1.588 -18.914 1.00 88.94 83 ARG A O 1
ATOM 640 N N . VAL A 1 84 ? 14.166 0.805 -17.836 1.00 87.19 84 VAL A N 1
ATOM 641 C CA . VAL A 1 84 ? 14.222 -0.514 -18.481 1.00 87.19 84 VAL A CA 1
ATOM 642 C C . VAL A 1 84 ? 13.958 -0.365 -19.981 1.00 87.19 84 VAL A C 1
ATOM 644 O O . VAL A 1 84 ? 14.693 -0.925 -20.793 1.00 87.19 84 VAL A O 1
ATOM 647 N N . LEU A 1 85 ? 12.968 0.447 -20.360 1.00 86.44 85 LEU A N 1
ATOM 648 C CA . LEU A 1 85 ? 12.666 0.708 -21.766 1.00 86.44 85 LEU A CA 1
ATOM 649 C C . LEU A 1 85 ? 13.775 1.485 -22.486 1.00 86.44 85 LEU A C 1
ATOM 651 O O . LEU A 1 85 ? 14.034 1.197 -23.651 1.00 86.44 85 LEU A O 1
ATOM 655 N N . SER A 1 86 ? 14.471 2.416 -21.825 1.00 85.12 86 SER A N 1
ATOM 656 C CA . SER A 1 86 ? 15.565 3.158 -22.467 1.00 85.12 86 SER A CA 1
ATOM 657 C C . SER A 1 86 ? 16.743 2.260 -22.845 1.00 85.12 86 SER A C 1
ATOM 659 O O . SER A 1 86 ? 17.361 2.475 -23.883 1.00 85.12 86 SER A O 1
ATOM 661 N N . VAL A 1 87 ? 17.041 1.236 -22.035 1.00 85.75 87 VAL A N 1
ATOM 662 C CA . VAL A 1 87 ? 18.073 0.239 -22.371 1.00 85.75 87 VAL A CA 1
ATOM 663 C C . VAL A 1 87 ? 17.647 -0.576 -23.589 1.00 85.75 87 VAL A C 1
ATOM 665 O O . VAL A 1 87 ? 18.433 -0.737 -24.517 1.00 85.75 87 VAL A O 1
ATOM 668 N N . ALA A 1 88 ? 16.397 -1.043 -23.624 1.00 80.44 88 ALA A N 1
ATOM 669 C CA . ALA A 1 88 ? 15.872 -1.773 -24.776 1.00 80.44 88 ALA A CA 1
ATOM 670 C C . ALA A 1 88 ? 15.929 -0.926 -26.061 1.00 80.44 88 ALA A C 1
ATOM 672 O O . ALA A 1 88 ? 16.413 -1.397 -27.088 1.00 80.44 88 ALA A O 1
ATOM 673 N N . ALA A 1 89 ? 15.524 0.345 -25.983 1.00 80.31 89 ALA A N 1
ATOM 674 C CA . ALA A 1 89 ? 15.578 1.272 -27.108 1.00 80.31 89 ALA A CA 1
ATOM 675 C C . ALA A 1 89 ? 17.015 1.529 -27.594 1.00 80.31 89 ALA A C 1
ATOM 677 O O . ALA A 1 89 ? 17.260 1.522 -28.798 1.00 80.31 89 ALA A O 1
ATOM 678 N N . ALA A 1 90 ? 17.976 1.699 -26.678 1.00 79.56 90 ALA A N 1
ATOM 679 C CA . ALA A 1 90 ? 19.388 1.878 -27.027 1.00 79.56 90 ALA A CA 1
ATOM 680 C C . ALA A 1 90 ? 19.986 0.657 -27.749 1.00 79.56 90 ALA A C 1
ATOM 682 O O . ALA A 1 90 ? 20.912 0.803 -28.540 1.00 79.56 90 ALA A O 1
ATOM 683 N N . LEU A 1 91 ? 19.439 -0.536 -27.503 1.00 81.44 91 LEU A N 1
ATOM 684 C CA . LEU A 1 91 ? 19.819 -1.778 -28.178 1.00 81.44 91 LEU A CA 1
ATOM 685 C C . LEU A 1 91 ? 19.034 -2.028 -29.480 1.00 81.44 91 LEU A C 1
ATOM 687 O O . LEU A 1 91 ? 19.172 -3.093 -30.075 1.00 81.44 91 LEU A O 1
ATOM 691 N N . GLY A 1 92 ? 18.187 -1.086 -29.911 1.00 74.44 92 GLY A N 1
ATOM 692 C CA . GLY A 1 92 ? 17.339 -1.245 -31.094 1.00 74.44 92 GLY A CA 1
ATOM 693 C C . GLY A 1 92 ? 16.209 -2.266 -30.921 1.00 74.44 92 GLY A C 1
ATOM 694 O O . GLY A 1 92 ? 15.600 -2.675 -31.907 1.00 74.44 92 GLY A O 1
ATOM 695 N N . VAL A 1 93 ? 15.906 -2.679 -29.685 1.00 76.38 93 VAL A N 1
ATOM 696 C CA . VAL A 1 93 ? 14.858 -3.663 -29.399 1.00 76.38 93 VAL A CA 1
ATOM 697 C C . VAL A 1 93 ? 13.497 -2.983 -29.443 1.00 76.38 93 VAL A C 1
ATOM 699 O O . VAL A 1 93 ? 13.150 -2.163 -28.590 1.00 76.38 93 VAL A O 1
ATOM 702 N N . ASN A 1 94 ? 12.692 -3.370 -30.425 1.00 70.12 94 ASN A N 1
ATOM 703 C CA . ASN A 1 94 ? 11.287 -3.018 -30.495 1.00 70.12 94 ASN A CA 1
ATOM 704 C C . ASN A 1 94 ? 10.481 -4.060 -29.710 1.00 70.12 94 ASN A C 1
ATOM 706 O O . ASN A 1 94 ? 10.410 -5.228 -30.085 1.00 70.12 94 ASN A O 1
ATOM 710 N N . SER A 1 95 ? 9.821 -3.632 -28.634 1.00 61.62 95 SER A N 1
ATOM 711 C CA . SER A 1 95 ? 9.018 -4.511 -27.772 1.00 61.62 95 SER A CA 1
ATOM 712 C C . SER A 1 95 ? 7.831 -5.181 -28.477 1.00 61.62 95 SER A C 1
ATOM 714 O O . SER A 1 95 ? 7.257 -6.121 -27.930 1.00 61.62 95 SER A O 1
ATOM 716 N N . LYS A 1 96 ? 7.462 -4.723 -29.680 1.00 65.38 96 LYS A N 1
ATOM 717 C CA . LYS A 1 96 ? 6.413 -5.323 -30.518 1.00 65.38 96 LYS A CA 1
ATOM 718 C C . LYS A 1 96 ? 6.943 -6.293 -31.578 1.00 65.38 96 LYS A C 1
ATOM 720 O O . LYS A 1 96 ? 6.145 -7.041 -32.129 1.00 65.38 96 LYS A O 1
ATOM 725 N N . ASP A 1 97 ? 8.254 -6.320 -31.812 1.00 67.12 97 ASP A N 1
ATOM 726 C CA . ASP A 1 97 ? 8.908 -7.192 -32.788 1.00 67.12 97 ASP A CA 1
ATOM 727 C C . ASP A 1 97 ? 9.974 -8.037 -32.090 1.00 67.12 97 ASP A C 1
ATOM 729 O O . ASP A 1 97 ? 11.107 -7.605 -31.883 1.00 67.12 97 ASP A O 1
ATOM 733 N N . VAL A 1 98 ? 9.626 -9.278 -31.744 1.00 59.97 98 VAL A N 1
ATOM 734 C CA . VAL A 1 98 ? 10.531 -10.231 -31.067 1.00 59.97 98 VAL A CA 1
ATOM 735 C C . VAL A 1 98 ? 11.780 -10.537 -31.914 1.00 59.97 98 VAL A C 1
ATOM 737 O O . VAL A 1 98 ? 12.836 -10.864 -31.379 1.00 59.97 98 VAL A O 1
ATOM 740 N N . SER A 1 99 ? 11.695 -10.352 -33.234 1.00 62.88 99 SER A N 1
ATOM 741 C CA . SER A 1 99 ? 12.812 -10.404 -34.186 1.00 62.88 99 SER A CA 1
ATOM 742 C C . SER A 1 99 ? 13.894 -9.341 -33.945 1.00 62.88 99 SER A C 1
ATOM 744 O O . SER A 1 99 ? 15.035 -9.568 -34.325 1.00 62.88 99 SER A O 1
ATOM 746 N N . SER A 1 100 ? 13.595 -8.232 -33.260 1.00 62.41 100 SER A N 1
ATOM 747 C CA . SER A 1 100 ? 14.585 -7.195 -32.905 1.00 62.41 100 SER A CA 1
ATOM 748 C C . SER A 1 100 ? 15.606 -7.637 -31.847 1.00 62.41 100 SER A C 1
ATOM 750 O O . SER A 1 100 ? 16.573 -6.932 -31.569 1.00 62.41 100 SER A O 1
ATOM 752 N N . LEU A 1 101 ? 15.449 -8.832 -31.268 1.00 60.84 101 LEU A N 1
ATOM 753 C CA . LEU A 1 101 ? 16.451 -9.406 -30.370 1.00 60.84 101 LEU A CA 1
ATOM 754 C C . LEU A 1 101 ? 17.753 -9.781 -31.095 1.00 60.84 101 LEU A C 1
ATOM 756 O O . LEU A 1 101 ? 18.800 -9.816 -30.450 1.00 60.84 101 LEU A O 1
ATOM 760 N N . SER A 1 102 ? 17.736 -10.012 -32.416 1.00 64.44 102 SER A N 1
ATOM 761 C CA . SER A 1 102 ? 18.980 -10.213 -33.176 1.00 64.44 102 SER A CA 1
ATOM 762 C C . SER A 1 102 ? 19.834 -8.943 -33.220 1.00 64.44 102 SER A C 1
ATOM 764 O O . SER A 1 102 ? 21.059 -9.037 -33.187 1.00 64.44 102 SER A O 1
ATOM 766 N N . THR A 1 103 ? 19.199 -7.767 -33.188 1.00 64.69 103 THR A N 1
ATOM 767 C CA . THR A 1 103 ? 19.861 -6.454 -33.135 1.00 64.69 103 THR A CA 1
ATOM 768 C C . THR A 1 103 ? 20.707 -6.295 -31.870 1.00 64.69 103 THR A C 1
ATOM 770 O O . THR A 1 103 ? 21.779 -5.698 -31.911 1.00 64.69 103 THR A O 1
ATOM 773 N N . VAL A 1 104 ? 20.310 -6.923 -30.756 1.00 64.81 104 VAL A N 1
ATOM 774 C CA . VAL A 1 104 ? 21.117 -6.955 -29.523 1.00 64.81 104 VAL A CA 1
ATOM 775 C C . VAL A 1 104 ? 22.461 -7.644 -29.762 1.00 64.81 104 VAL A C 1
ATOM 777 O O . VAL A 1 104 ? 23.490 -7.167 -29.288 1.00 64.81 104 VAL A O 1
ATOM 780 N N . ASN A 1 105 ? 22.469 -8.752 -30.509 1.00 67.50 105 ASN A N 1
ATOM 781 C CA . ASN A 1 105 ? 23.691 -9.500 -30.795 1.00 67.50 105 ASN A CA 1
ATOM 782 C C . ASN A 1 105 ? 24.632 -8.713 -31.722 1.00 67.50 105 ASN A C 1
ATOM 784 O O . ASN A 1 105 ? 25.844 -8.761 -31.548 1.00 67.50 105 ASN A O 1
ATOM 788 N N . GLU A 1 106 ? 24.078 -7.943 -32.660 1.00 65.56 106 GLU A N 1
ATOM 789 C CA . GLU A 1 106 ? 24.842 -7.066 -33.558 1.00 65.56 106 GLU A CA 1
ATOM 790 C C . GLU A 1 106 ? 25.486 -5.890 -32.808 1.00 65.56 106 GLU A C 1
ATOM 792 O O . GLU A 1 106 ? 26.675 -5.616 -32.990 1.00 65.56 106 GLU A O 1
ATOM 797 N N . VAL A 1 107 ? 24.743 -5.253 -31.894 1.00 66.69 107 VAL A N 1
ATOM 798 C CA . VAL A 1 107 ? 25.267 -4.180 -31.031 1.00 66.69 107 VAL A CA 1
ATOM 799 C C . VAL A 1 107 ? 26.369 -4.704 -30.102 1.00 66.69 107 VAL A C 1
ATOM 801 O O . VAL A 1 107 ? 27.413 -4.067 -29.960 1.00 66.69 107 VAL A O 1
ATOM 804 N N . LEU A 1 108 ? 26.179 -5.880 -29.491 1.00 67.75 108 LEU A N 1
ATOM 805 C CA . LEU A 1 108 ? 27.168 -6.492 -28.592 1.00 67.75 108 LEU A CA 1
ATOM 806 C C . LEU A 1 108 ? 28.421 -6.995 -29.324 1.00 67.75 108 LEU A C 1
ATOM 808 O O . LEU A 1 108 ? 29.505 -6.992 -28.742 1.00 67.75 108 LEU A O 1
ATOM 812 N N . ALA A 1 109 ? 28.295 -7.397 -30.590 1.00 74.19 109 ALA A N 1
ATOM 813 C CA . ALA A 1 109 ? 29.414 -7.837 -31.421 1.00 74.19 109 ALA A CA 1
ATOM 814 C C . ALA A 1 109 ? 30.296 -6.680 -31.941 1.00 74.19 109 ALA A C 1
ATOM 816 O O . ALA A 1 109 ? 31.294 -6.931 -32.615 1.00 74.19 109 ALA A O 1
ATOM 817 N N . GLY A 1 110 ? 29.967 -5.420 -31.617 1.00 55.09 110 GLY A N 1
ATOM 818 C CA . GLY A 1 110 ? 30.806 -4.249 -31.897 1.00 55.09 110 GLY A CA 1
ATOM 819 C C . GLY A 1 110 ? 30.775 -3.748 -33.346 1.00 55.09 110 GLY A C 1
ATOM 820 O O . GLY A 1 110 ? 31.615 -2.930 -33.719 1.00 55.09 110 GLY A O 1
ATOM 821 N N . GLY A 1 111 ? 29.829 -4.210 -34.170 1.00 52.25 111 GLY A N 1
ATOM 822 C CA . GLY A 1 111 ?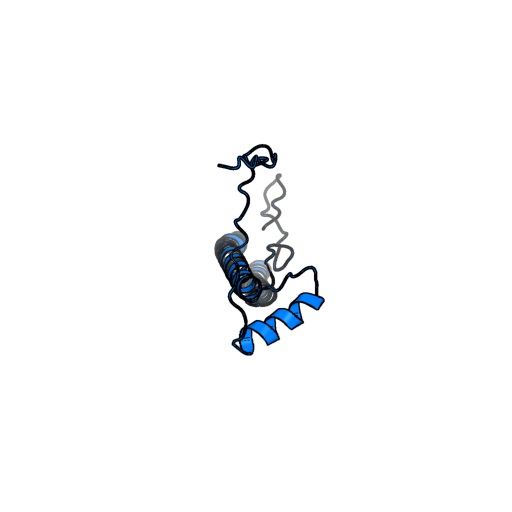 29.752 -3.874 -35.592 1.00 52.25 111 GLY A CA 1
ATOM 823 C C . GLY A 1 111 ? 28.427 -3.223 -35.978 1.00 52.25 111 GLY A C 1
ATOM 824 O O . GLY A 1 111 ? 27.518 -3.915 -36.411 1.00 52.25 111 GLY A O 1
ATOM 825 N N . GLY A 1 112 ? 28.320 -1.895 -35.886 1.00 45.41 112 GLY A N 1
ATOM 826 C CA . GLY A 1 112 ? 27.211 -1.170 -36.517 1.00 45.41 112 GLY A CA 1
ATOM 827 C C . GLY A 1 112 ? 26.947 0.201 -35.910 1.00 45.41 112 GLY A C 1
ATOM 828 O O . GLY A 1 112 ? 26.396 0.310 -34.820 1.00 45.41 112 GLY A O 1
ATOM 829 N N . GLY A 1 113 ? 27.333 1.263 -36.621 1.00 47.53 113 GLY A N 1
ATOM 830 C CA . GLY A 1 113 ? 26.991 2.633 -36.249 1.00 47.53 113 GLY A CA 1
ATOM 831 C C . GLY A 1 113 ? 25.475 2.824 -36.200 1.00 47.53 113 GLY A C 1
ATOM 832 O O . GLY A 1 113 ? 24.773 2.532 -37.165 1.00 47.53 113 GLY A O 1
ATOM 833 N N . VAL A 1 114 ? 24.973 3.332 -35.077 1.00 49.38 114 VAL A N 1
ATOM 834 C CA . VAL A 1 114 ? 23.556 3.666 -34.917 1.00 49.38 114 VAL A CA 1
ATOM 835 C C . VAL A 1 114 ? 23.266 4.921 -35.740 1.00 49.38 114 VAL A C 1
ATOM 837 O O . VAL A 1 114 ? 23.554 6.037 -35.305 1.00 49.38 114 VAL A O 1
ATOM 840 N N . SER A 1 115 ? 22.686 4.762 -36.932 1.00 45.75 115 SER A N 1
ATOM 841 C CA . SER A 1 115 ? 22.073 5.885 -37.639 1.00 45.75 115 SER A CA 1
ATOM 842 C C . SER A 1 115 ? 20.929 6.414 -36.776 1.00 45.75 115 SER A C 1
ATOM 844 O O . SER A 1 115 ? 19.926 5.727 -36.578 1.00 45.75 115 SER A O 1
ATOM 846 N N . HIS A 1 116 ? 21.087 7.619 -36.229 1.00 37.81 116 HIS A N 1
ATOM 847 C CA . HIS A 1 116 ? 20.000 8.325 -35.563 1.00 37.81 116 HIS A CA 1
ATOM 848 C C . HIS A 1 116 ? 18.900 8.586 -36.595 1.00 37.81 116 HIS A C 1
ATOM 850 O O . HIS A 1 116 ? 19.015 9.486 -37.426 1.00 37.81 116 HIS A O 1
ATOM 856 N N . GLY A 1 117 ? 17.835 7.786 -36.559 1.00 39.50 117 GLY A N 1
ATOM 857 C CA . GLY A 1 117 ? 16.580 8.156 -37.194 1.00 39.50 117 GLY A CA 1
ATOM 858 C C . GLY A 1 117 ? 16.086 9.424 -36.512 1.00 39.50 117 GLY A C 1
ATOM 859 O O . GLY A 1 117 ? 15.675 9.376 -35.355 1.00 39.50 117 GLY A O 1
ATOM 860 N N . SER A 1 118 ? 16.207 10.557 -37.206 1.00 37.22 118 SER A N 1
ATOM 861 C CA . SER A 1 118 ? 15.615 11.834 -36.813 1.00 37.22 118 SER A CA 1
ATOM 862 C C . SER A 1 118 ? 14.172 11.593 -36.375 1.00 37.22 118 SER A C 1
ATOM 864 O O . SER A 1 118 ? 13.345 11.142 -37.170 1.00 37.22 118 SER A O 1
ATOM 866 N N . ALA A 1 119 ? 13.879 11.842 -35.099 1.00 41.09 119 ALA A N 1
ATOM 867 C CA . ALA A 1 119 ? 12.514 11.847 -34.613 1.00 41.09 119 ALA A CA 1
ATOM 868 C C . ALA A 1 119 ? 11.774 12.966 -35.352 1.00 41.09 119 ALA A C 1
ATOM 870 O O . ALA A 1 119 ? 12.013 14.147 -35.102 1.00 41.09 119 ALA A O 1
ATOM 871 N N . THR A 1 120 ? 10.891 12.607 -36.282 1.00 39.00 120 THR A N 1
ATOM 872 C CA . THR A 1 120 ? 9.953 13.563 -36.864 1.00 39.00 120 THR A CA 1
ATOM 873 C C . THR A 1 120 ? 9.081 14.097 -35.736 1.00 39.00 120 THR A C 1
ATOM 875 O O . THR A 1 120 ? 8.243 13.369 -35.200 1.00 39.00 120 THR A O 1
ATOM 878 N N . ALA A 1 121 ? 9.311 15.350 -35.345 1.00 38.53 121 ALA A N 1
ATOM 879 C CA . ALA A 1 121 ? 8.441 16.061 -34.426 1.00 38.53 121 ALA A CA 1
ATOM 880 C C . ALA A 1 121 ? 7.043 16.146 -35.056 1.00 38.53 121 ALA A C 1
ATOM 882 O O . ALA A 1 121 ? 6.882 16.682 -36.153 1.00 38.53 121 ALA A O 1
ATOM 883 N N . LEU A 1 122 ? 6.052 15.567 -34.382 1.00 45.34 122 LEU A N 1
ATOM 884 C CA . LEU A 1 122 ? 4.642 15.755 -34.702 1.00 45.34 122 LEU A CA 1
ATOM 885 C C . LEU A 1 122 ? 4.190 17.065 -34.051 1.00 45.34 122 LEU A C 1
ATOM 887 O O . LEU A 1 122 ? 4.564 17.330 -32.907 1.00 45.34 122 LEU A O 1
ATOM 891 N N . ASP A 1 123 ? 3.417 17.880 -34.768 1.00 46.75 123 ASP A N 1
ATOM 892 C CA . ASP A 1 123 ? 2.797 19.062 -34.165 1.00 46.75 123 ASP A CA 1
ATOM 893 C C . ASP A 1 123 ? 1.684 18.665 -33.175 1.00 46.75 123 ASP A C 1
ATOM 895 O O . ASP A 1 123 ? 1.228 17.517 -33.149 1.00 46.75 123 ASP A O 1
ATOM 899 N N . ASP A 1 124 ? 1.207 19.624 -32.376 1.00 46.12 124 ASP A N 1
ATOM 900 C CA . ASP A 1 124 ? 0.177 19.414 -31.343 1.00 46.12 124 ASP A CA 1
ATOM 901 C C . ASP A 1 124 ? -1.187 18.928 -31.891 1.00 46.12 124 ASP A C 1
ATOM 903 O O . ASP A 1 124 ? -2.130 18.714 -31.125 1.00 46.12 124 ASP A O 1
ATOM 907 N N . ARG A 1 125 ? -1.329 18.754 -33.213 1.00 43.53 125 ARG A N 1
ATOM 908 C CA . ARG A 1 125 ? -2.526 18.228 -33.884 1.00 43.53 125 ARG A CA 1
ATOM 909 C C . ARG A 1 125 ? -2.279 16.919 -34.644 1.00 43.53 125 ARG A C 1
ATOM 911 O O . ARG A 1 125 ? -3.220 16.397 -35.240 1.00 43.53 125 ARG A O 1
ATOM 918 N N . GLY A 1 126 ? -1.072 16.353 -34.585 1.00 37.72 126 GLY A N 1
ATOM 919 C CA . GLY A 1 126 ? -0.754 15.024 -35.111 1.00 37.72 126 GLY A CA 1
ATOM 920 C C . GLY A 1 126 ? -0.539 14.945 -36.628 1.00 37.72 126 GLY A C 1
ATOM 921 O O . GLY A 1 126 ? -0.659 13.857 -37.191 1.00 37.72 126 GLY A O 1
ATOM 922 N N . GLY A 1 127 ? -0.227 16.055 -37.306 1.00 34.78 127 GLY A N 1
ATOM 923 C CA . GLY A 1 127 ? 0.119 16.056 -38.735 1.00 34.78 127 GLY A CA 1
ATOM 924 C C . GLY A 1 127 ? 1.627 15.915 -38.984 1.00 34.78 127 GLY A C 1
ATOM 925 O O . GLY A 1 127 ? 2.426 16.601 -38.350 1.00 34.78 127 GLY A O 1
ATOM 926 N N . ALA A 1 128 ? 2.039 15.051 -39.921 1.00 38.28 128 ALA A N 1
ATOM 927 C CA . ALA A 1 128 ? 3.439 14.937 -40.341 1.00 38.28 128 ALA A CA 1
ATOM 928 C C . ALA A 1 128 ? 3.840 16.114 -41.252 1.00 38.28 128 ALA A C 1
ATOM 930 O O . ALA A 1 128 ? 3.201 16.354 -42.279 1.00 38.28 128 ALA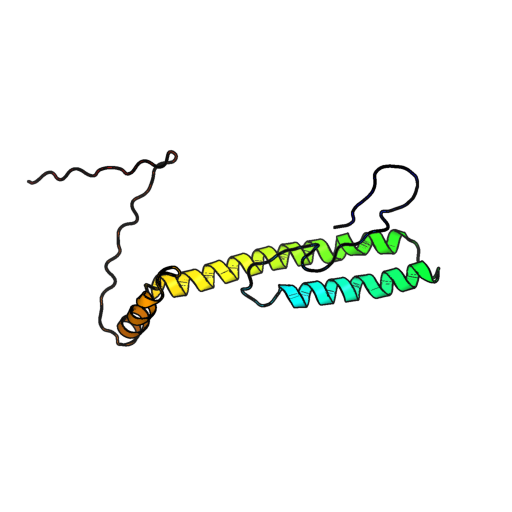 A O 1
ATOM 931 N N . LEU A 1 129 ? 4.918 16.828 -40.907 1.00 41.53 129 LEU A N 1
ATOM 932 C CA . LEU A 1 129 ? 5.509 17.855 -41.769 1.00 41.53 129 LEU A CA 1
ATOM 933 C C . LEU A 1 129 ? 6.208 17.178 -42.958 1.00 41.53 129 LEU A C 1
ATOM 935 O O . LEU A 1 129 ? 7.283 16.596 -42.814 1.00 41.53 129 LEU A O 1
ATOM 939 N N . LEU A 1 130 ? 5.591 17.244 -44.139 1.00 38.88 130 LEU A N 1
ATOM 940 C CA . LEU A 1 130 ? 6.216 16.837 -45.396 1.00 38.88 130 LEU A CA 1
ATOM 941 C C . LEU A 1 130 ? 7.354 17.816 -45.727 1.00 38.88 130 LEU A C 1
ATOM 943 O O . LEU A 1 130 ? 7.120 18.914 -46.230 1.00 38.88 130 LEU A O 1
ATOM 947 N N . GLY A 1 131 ? 8.589 17.417 -45.422 1.00 36.62 131 GLY A N 1
ATOM 948 C CA . GLY A 1 131 ? 9.796 18.098 -45.878 1.00 36.62 131 GLY A CA 1
ATOM 949 C C . GLY A 1 131 ? 9.985 17.876 -47.377 1.00 36.62 131 GLY A C 1
ATOM 950 O O . GLY A 1 131 ? 10.328 16.776 -47.801 1.00 36.62 131 GLY A O 1
ATOM 951 N N . GLY A 1 132 ? 9.727 18.914 -48.173 1.00 31.67 132 GLY A N 1
ATOM 952 C CA . GLY A 1 132 ? 10.036 18.931 -49.598 1.00 31.67 132 GLY A CA 1
ATOM 953 C C . GLY A 1 132 ? 11.545 18.919 -49.836 1.00 31.67 132 GLY A C 1
ATOM 954 O O . GLY A 1 132 ? 12.284 19.703 -49.242 1.00 31.67 132 GLY A O 1
ATOM 955 N N . THR A 1 133 ? 11.988 18.033 -50.720 1.00 34.28 133 THR A N 1
ATOM 956 C CA . THR A 1 133 ? 13.291 18.092 -51.376 1.00 34.28 133 THR A CA 1
ATOM 957 C C . THR A 1 133 ? 13.328 19.289 -52.323 1.00 34.28 133 THR A C 1
ATOM 959 O O . THR A 1 133 ? 12.470 19.428 -53.193 1.00 34.28 133 THR A O 1
ATOM 962 N N . LEU A 1 134 ? 14.341 20.139 -52.179 1.00 31.50 134 LEU A N 1
ATOM 963 C CA . LEU A 1 134 ? 14.795 21.025 -53.245 1.00 31.50 134 LEU A CA 1
ATOM 964 C C . LEU A 1 134 ? 16.276 20.734 -53.462 1.00 31.50 134 LEU A C 1
ATOM 966 O O . LEU A 1 134 ? 17.103 21.023 -52.600 1.00 31.50 134 LEU A O 1
ATOM 970 N N . ASP A 1 135 ? 16.556 20.110 -54.605 1.00 30.47 135 ASP A N 1
ATOM 971 C CA . ASP A 1 135 ? 17.859 20.144 -55.259 1.00 30.47 135 ASP A CA 1
ATOM 972 C C . ASP A 1 135 ? 18.265 21.605 -55.484 1.00 30.47 135 ASP A C 1
ATOM 974 O O . ASP A 1 135 ? 17.482 22.357 -56.070 1.00 30.47 135 ASP A O 1
ATOM 978 N N . LEU A 1 136 ? 19.463 21.972 -55.015 1.00 34.16 136 LEU A N 1
ATOM 979 C CA . LEU A 1 136 ? 20.519 22.738 -55.700 1.00 34.16 136 LEU A CA 1
ATOM 980 C C . LEU A 1 136 ? 21.795 22.721 -54.840 1.00 34.16 136 LEU A C 1
ATOM 982 O O . LEU A 1 136 ? 21.728 23.159 -53.670 1.00 34.16 136 LEU A O 1
#

Sequence (136 aa):
TLLRRNGGGGGGRVFLAGDAAHRFPPAGGLGMNTGIQDAHNLAWKLEAVLRGRSPVDLLETYERERRPVAVENTILSLRNFERVLSVAAALGVNSKDVSSLSTVNEVLAGGGGVSHGSATALDDRGGALLGGTLDL

pLDDT: mean 75.25, std 22.98, range [30.47, 98.5]

Foldseek 3Di:
DQPADPDDDDGRPDDDAAPRLADAQPQPVVRVVLRVVLCVQQVVLVVCVVVVNDPPCSNVVSCVVSVVVRVVRRVVRVVRVVVVVVVCVVLVHDPVDPVSVVSNVCVVVVDDDDDPPPDQDAPPVRDGDPDDDDDD

Organism: NCBI:txid3111310

Radius of gyration: 25.2 Å; chains: 1; bounding box: 55×33×79 Å

Secondary structure (DSSP, 8-state):
-----SSSS--------GGGT----STTSHHHHHHHHHHHHHHHHHHHHHTTSS-GGGGHHHHHHHHHHHHHHHHHHHHHHHHHHHHHHHTT--TT-GGGHHHHHHHHTT----------PPPTT-----------

InterPro domains:
  IPR002938 FAD-binding domain [PF01494] (12-72)
  IPR036188 FAD/NAD(P)-binding domain superfamily [G3DSA:3.50.50.60] (2-116)
  IPR036188 FAD/NAD(P)-binding domain superfamily [SSF51905] (11-83)
  IPR050641 Rifampicin monooxygenase-like [PTHR43004] (11-99)